Protein AF-A0A953ASX3-F1 (afdb_monomer_lite)

pLDDT: mean 86.93, std 13.77, range [36.28, 98.06]

Secondary structure (DSSP, 8-state):
---------TT-TTSPPHHHHHHHHHHHHHHHHHHHHHTTT-B----SGGG-HHHH--PPEE-HHHHHHHHHHTTT--PPPPTT---TTB-TTSSSBTTGGG--HHHHTT-STT-BS-SS--HHHHHHHHHHHHHHHHHH-GGG-S-EEHHHHHHTT--

Sequence (159 aa):
MRPDDDERDPKTSGLPPRHRVRAALAALRALYRKADAAYAPFSCPASGECCQLSVTRREPWLYLPEWLALMERTGGTVPPPRADGGCPFLDASGRRCSVYANRPFGCRTFFCARVRGPAREPIEQMAALSRQLRVLAESLAPDDAAPQPLSAWVARILI

Foldseek 3Di:
DDDDDDPDDPVPPPFFDPVLLVVLLVVVVVLLVLLCVQCVQKDDPLALPQQQCVVVVDFDWDFPSLLVLVCVVVVNDFAAQDPSNGHSQADPVSRHGVCVVSDGSSVSQPPDPPMDGDPDHPVVSSVVSVVVQLVSSCSRHVPRSGTGGSNVSNVVSVD

Radius of gyration: 16.86 Å; chains: 1; bounding box: 54×37×36 Å

Structure (mmCIF, N/CA/C/O backbone):
data_AF-A0A953ASX3-F1
#
_entry.id   AF-A0A953ASX3-F1
#
loop_
_atom_site.group_PDB
_atom_site.id
_atom_site.type_symbol
_atom_site.label_atom_id
_atom_site.label_alt_id
_atom_site.label_comp_id
_atom_site.label_asym_id
_atom_site.label_entity_id
_atom_site.label_seq_id
_atom_site.pdbx_PDB_ins_code
_atom_site.Cartn_x
_atom_site.Cartn_y
_atom_site.Cartn_z
_atom_site.occupancy
_atom_site.B_iso_or_equiv
_atom_site.auth_seq_id
_atom_site.auth_comp_id
_atom_site.auth_asym_id
_atom_site.auth_atom_id
_atom_site.pdbx_PDB_model_num
ATOM 1 N N . MET A 1 1 ? -36.763 14.503 -15.622 1.00 36.28 1 MET A N 1
ATOM 2 C CA . MET A 1 1 ? -36.212 13.727 -14.495 1.00 36.28 1 MET A CA 1
ATOM 3 C C . MET A 1 1 ? -34.689 13.780 -14.577 1.00 36.28 1 MET A C 1
ATOM 5 O O . MET A 1 1 ? -34.093 12.980 -15.286 1.00 36.28 1 MET A O 1
ATOM 9 N N . ARG A 1 2 ? -34.059 14.791 -13.974 1.00 42.16 2 ARG A N 1
ATOM 10 C CA . ARG A 1 2 ? -32.608 14.798 -13.733 1.00 42.16 2 ARG A CA 1
ATOM 11 C C . ARG A 1 2 ? -32.434 14.456 -12.252 1.00 42.16 2 ARG A C 1
ATOM 13 O O . ARG A 1 2 ? -33.162 15.062 -11.473 1.00 42.16 2 ARG A O 1
ATOM 20 N N . PRO A 1 3 ? -31.604 13.472 -11.874 1.00 48.12 3 PRO A N 1
ATOM 21 C CA . PRO A 1 3 ? -31.395 13.180 -10.468 1.00 48.12 3 PRO A CA 1
ATOM 22 C C . PRO A 1 3 ? -30.600 14.320 -9.834 1.00 48.12 3 PRO A C 1
ATOM 24 O O . PRO A 1 3 ? -29.652 14.823 -10.436 1.00 48.12 3 PRO A O 1
ATOM 27 N N . ASP A 1 4 ? -31.056 14.717 -8.653 1.00 46.53 4 ASP A N 1
ATOM 28 C CA . ASP A 1 4 ? -30.488 15.735 -7.781 1.00 46.53 4 ASP A CA 1
ATOM 29 C C . ASP A 1 4 ? -29.024 15.416 -7.447 1.00 46.53 4 ASP A C 1
ATOM 31 O O . ASP A 1 4 ? -28.719 14.550 -6.624 1.00 46.53 4 ASP A O 1
ATOM 35 N N . ASP A 1 5 ? -28.110 16.116 -8.113 1.00 55.91 5 ASP A N 1
ATOM 36 C CA . ASP A 1 5 ? -26.728 16.245 -7.682 1.00 55.91 5 ASP A CA 1
ATOM 37 C C . ASP A 1 5 ? -26.620 17.542 -6.870 1.00 55.91 5 ASP A C 1
ATOM 39 O O . ASP A 1 5 ? -27.045 18.599 -7.334 1.00 55.91 5 ASP A O 1
ATOM 43 N N . ASP A 1 6 ? -25.972 17.440 -5.707 1.00 54.69 6 ASP A N 1
ATOM 44 C CA . ASP A 1 6 ? -25.373 18.546 -4.938 1.00 54.69 6 ASP A CA 1
ATOM 45 C C . ASP A 1 6 ? -26.085 19.042 -3.666 1.00 54.69 6 ASP A C 1
ATOM 47 O O . ASP A 1 6 ? -25.965 20.206 -3.287 1.00 54.69 6 ASP A O 1
ATOM 51 N N . GLU A 1 7 ? -26.722 18.150 -2.900 1.00 44.25 7 GLU A N 1
ATOM 52 C CA . GLU A 1 7 ? -27.023 18.471 -1.498 1.00 44.25 7 GLU A CA 1
ATOM 53 C C . GLU A 1 7 ? -25.794 18.200 -0.616 1.00 44.25 7 GLU A C 1
ATOM 55 O O . GLU A 1 7 ? -25.548 17.102 -0.104 1.00 44.25 7 GLU A O 1
ATOM 60 N N . ARG A 1 8 ? -24.949 19.227 -0.506 1.00 50.59 8 ARG A N 1
ATOM 61 C CA . ARG A 1 8 ? -23.817 19.279 0.420 1.00 50.59 8 ARG A CA 1
ATOM 62 C C . ARG A 1 8 ? -24.348 19.299 1.854 1.00 50.59 8 ARG A C 1
ATOM 64 O O . ARG A 1 8 ? -24.826 20.330 2.311 1.00 50.59 8 ARG A O 1
ATOM 71 N N . ASP A 1 9 ? -24.213 18.185 2.573 1.00 46.31 9 ASP A N 1
ATOM 72 C CA . ASP A 1 9 ? -24.501 18.124 4.011 1.00 46.31 9 ASP A CA 1
ATOM 73 C C . ASP A 1 9 ? -23.566 19.098 4.766 1.00 46.31 9 ASP A C 1
ATOM 75 O O . ASP A 1 9 ? -22.342 18.878 4.796 1.00 46.31 9 ASP A O 1
ATOM 79 N N . PRO A 1 10 ? -24.099 20.177 5.375 1.00 42.16 10 PRO A N 1
ATOM 80 C CA . PRO A 1 10 ? -23.307 21.230 6.007 1.00 42.16 10 PRO A CA 1
ATOM 81 C C . PRO A 1 10 ? -22.507 20.757 7.233 1.00 42.16 10 PRO A C 1
ATOM 83 O O . PRO A 1 10 ? -21.721 21.533 7.774 1.00 42.16 10 PRO A O 1
ATOM 86 N N . LYS A 1 11 ? -22.640 19.491 7.661 1.00 40.69 11 LYS A N 1
ATOM 87 C CA . LYS A 1 11 ? -21.857 18.911 8.767 1.00 40.69 11 LYS A CA 1
ATOM 88 C C . LYS A 1 11 ? -20.539 18.240 8.355 1.00 40.69 11 LYS A C 1
ATOM 90 O O . LYS A 1 11 ? -19.797 17.801 9.227 1.00 40.69 11 LYS A O 1
ATOM 95 N N . THR A 1 12 ? -20.204 18.180 7.062 1.00 45.97 12 THR A N 1
ATOM 96 C CA . THR A 1 12 ? -18.953 17.564 6.559 1.00 45.97 12 THR A CA 1
ATOM 97 C C . THR A 1 12 ? -17.919 18.606 6.128 1.00 45.97 12 THR A C 1
ATOM 99 O O . THR A 1 12 ? -17.453 18.634 4.989 1.00 45.97 12 THR A O 1
ATOM 102 N N . SER A 1 13 ? -17.545 19.508 7.034 1.00 49.59 13 SER A N 1
ATOM 103 C CA . SER A 1 13 ? -16.477 20.472 6.751 1.00 49.59 13 SER A CA 1
ATOM 104 C C . SER A 1 13 ? -15.116 19.760 6.789 1.00 49.59 13 SER A C 1
ATOM 106 O O . SER A 1 13 ? -14.573 19.516 7.861 1.00 49.59 13 SER A O 1
ATOM 108 N N . GLY A 1 14 ? -14.603 19.352 5.622 1.00 62.53 14 GLY A N 1
ATOM 109 C CA . GLY A 1 14 ? -13.230 18.845 5.460 1.00 62.53 14 GLY A CA 1
ATOM 110 C C . GLY A 1 14 ? -13.043 17.682 4.477 1.00 62.53 14 GLY A C 1
ATOM 111 O O . GLY A 1 14 ? -11.932 17.480 3.997 1.00 62.53 14 GLY A O 1
ATOM 112 N N . LEU A 1 15 ? -14.100 16.934 4.127 1.00 68.06 15 LEU A N 1
ATOM 113 C CA . LEU A 1 15 ? -13.980 15.772 3.233 1.00 68.06 15 LEU A CA 1
ATOM 114 C C . LEU A 1 15 ? -14.411 16.113 1.788 1.00 68.06 15 LEU A C 1
ATOM 116 O O . LEU A 1 15 ? -15.423 16.795 1.602 1.00 68.06 15 LEU A O 1
ATOM 120 N N . PRO A 1 16 ? -13.696 15.639 0.747 1.00 83.75 16 PRO A N 1
ATOM 121 C CA . PRO A 1 16 ? -14.082 15.882 -0.642 1.00 83.75 16 PRO A CA 1
ATOM 122 C C . PRO A 1 16 ? -15.474 15.314 -0.981 1.00 83.75 16 PRO A C 1
ATOM 124 O O . PRO A 1 16 ? -15.863 14.277 -0.434 1.00 83.75 16 PRO A O 1
ATOM 127 N N . PRO A 1 17 ? -16.211 15.919 -1.935 1.00 90.25 17 PRO A N 1
ATOM 128 C CA . PRO A 1 17 ? -17.486 15.391 -2.417 1.00 90.25 17 PRO A CA 1
ATOM 129 C C . PRO A 1 17 ? -17.420 13.909 -2.812 1.00 90.25 17 PRO A C 1
ATOM 131 O O . PRO A 1 17 ? -16.457 13.457 -3.440 1.00 90.25 17 PRO A O 1
ATOM 134 N N . ARG A 1 18 ? -18.491 13.155 -2.524 1.00 90.19 18 ARG A N 1
ATOM 135 C CA . ARG A 1 18 ? -18.560 11.695 -2.747 1.00 90.19 18 ARG A CA 1
ATOM 136 C C . ARG A 1 18 ? -18.223 11.277 -4.182 1.00 90.19 18 ARG A C 1
ATOM 138 O O . ARG A 1 18 ? -17.552 10.265 -4.380 1.00 90.19 18 ARG A O 1
ATOM 145 N N . HIS A 1 19 ? -18.656 12.043 -5.186 1.00 92.94 19 HIS A N 1
ATOM 146 C CA . HIS A 1 19 ? -18.357 11.743 -6.589 1.00 92.94 19 HIS A CA 1
ATOM 147 C C . HIS A 1 19 ? -16.854 11.876 -6.902 1.00 92.94 19 HIS A C 1
ATOM 149 O O . HIS A 1 19 ? -16.310 11.031 -7.615 1.00 92.94 19 HIS A O 1
ATOM 155 N N . ARG A 1 20 ? -16.157 12.864 -6.312 1.00 95.12 20 ARG A N 1
ATOM 156 C CA . ARG A 1 20 ? -14.697 13.026 -6.445 1.00 95.12 20 ARG A CA 1
ATOM 157 C C . ARG A 1 20 ? -13.958 11.882 -5.770 1.00 95.12 20 ARG A C 1
ATOM 159 O O . ARG A 1 20 ? -13.042 11.330 -6.369 1.00 95.12 20 ARG A O 1
ATOM 166 N N . VAL A 1 21 ? -14.399 11.473 -4.578 1.00 94.94 21 VAL A N 1
ATOM 167 C CA . VAL A 1 21 ? -13.849 10.294 -3.889 1.00 94.94 21 VAL A CA 1
ATOM 168 C C . VAL A 1 21 ? -14.007 9.043 -4.754 1.00 94.94 21 VAL A C 1
ATOM 170 O O . VAL A 1 21 ? -13.033 8.334 -4.993 1.00 94.94 21 VAL A O 1
ATOM 173 N N . ARG A 1 22 ? -15.204 8.791 -5.299 1.00 95.75 22 ARG A N 1
ATOM 174 C CA . ARG A 1 22 ? -15.460 7.634 -6.172 1.00 95.75 22 ARG A CA 1
ATOM 175 C C . ARG A 1 22 ? -14.567 7.644 -7.417 1.00 95.75 22 ARG A C 1
ATOM 177 O O . ARG A 1 22 ? -13.994 6.607 -7.756 1.00 95.75 22 ARG A O 1
ATOM 184 N N . ALA A 1 23 ? -14.430 8.795 -8.075 1.00 96.56 23 ALA A N 1
ATOM 185 C CA . ALA A 1 23 ? -13.549 8.956 -9.230 1.00 96.56 23 ALA A CA 1
ATOM 186 C C . ALA A 1 23 ? -12.078 8.705 -8.857 1.00 96.56 23 ALA A C 1
ATOM 188 O O . ALA A 1 23 ? -11.382 7.963 -9.553 1.00 96.56 23 ALA A O 1
ATOM 189 N N . ALA A 1 24 ? -11.626 9.239 -7.720 1.00 96.44 24 ALA A N 1
ATOM 190 C CA . ALA A 1 24 ? -10.264 9.045 -7.245 1.00 96.44 24 ALA A CA 1
ATOM 191 C C . ALA A 1 24 ? -9.965 7.578 -6.906 1.00 96.44 24 ALA A C 1
ATOM 193 O O . ALA A 1 24 ? -8.922 7.059 -7.296 1.00 96.44 24 ALA A O 1
ATOM 194 N N . LEU A 1 25 ? -10.897 6.866 -6.265 1.00 97.12 25 LEU A N 1
ATOM 195 C CA . LEU A 1 25 ? -10.760 5.432 -5.989 1.00 97.12 25 LEU A CA 1
ATOM 196 C C . LEU A 1 25 ? -10.723 4.598 -7.277 1.00 97.12 25 LEU A C 1
ATOM 198 O O . LEU A 1 25 ? -9.967 3.630 -7.370 1.00 97.12 25 LEU A O 1
ATOM 202 N N . ALA A 1 26 ? -11.497 4.965 -8.302 1.00 97.75 26 ALA A N 1
ATOM 203 C CA . ALA A 1 26 ? -11.426 4.308 -9.607 1.00 97.75 26 ALA A CA 1
ATOM 204 C C . ALA A 1 26 ? -10.055 4.514 -10.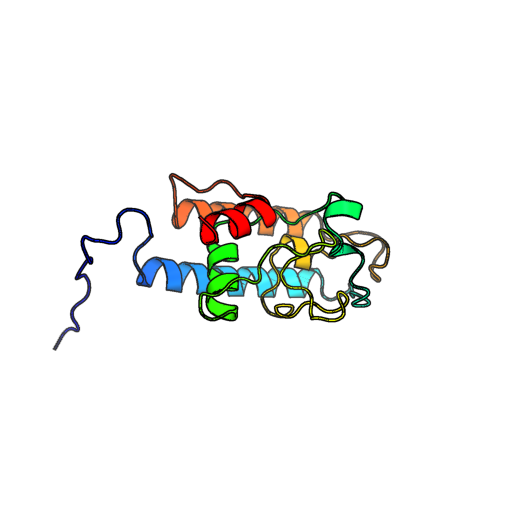280 1.00 97.75 26 ALA A C 1
ATOM 206 O O . ALA A 1 26 ? -9.455 3.544 -10.757 1.00 97.75 26 ALA A O 1
ATOM 207 N N . ALA A 1 27 ? -9.530 5.744 -10.258 1.00 98.06 27 ALA A N 1
ATOM 208 C CA . ALA A 1 27 ? -8.194 6.064 -10.759 1.00 98.06 27 ALA A CA 1
ATOM 209 C C . ALA A 1 27 ? -7.097 5.324 -9.976 1.00 98.06 27 ALA A C 1
ATOM 211 O O . ALA A 1 27 ? -6.210 4.717 -10.578 1.00 98.06 27 ALA A O 1
ATOM 212 N N . LEU A 1 28 ? -7.200 5.277 -8.645 1.00 98.06 28 LEU A N 1
ATOM 213 C CA . LEU A 1 28 ? -6.271 4.548 -7.786 1.00 98.06 28 LEU A CA 1
ATOM 214 C C . LEU A 1 28 ? -6.237 3.055 -8.123 1.00 98.06 28 LEU A C 1
ATOM 216 O O . LEU A 1 28 ? -5.161 2.487 -8.298 1.00 98.06 28 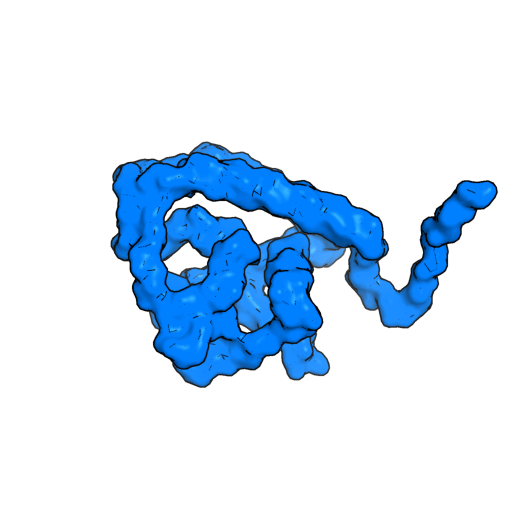LEU A O 1
ATOM 220 N N . ARG A 1 29 ? -7.401 2.411 -8.286 1.00 97.62 29 ARG A N 1
ATOM 221 C CA . ARG A 1 29 ? -7.471 0.997 -8.694 1.00 97.62 29 ARG A CA 1
ATOM 222 C C . ARG A 1 29 ? -6.780 0.767 -10.042 1.00 97.62 29 ARG A C 1
ATOM 224 O O . ARG A 1 29 ? -6.169 -0.281 -10.237 1.00 97.62 29 ARG A O 1
ATOM 231 N N . ALA A 1 30 ? -6.848 1.724 -10.970 1.00 97.88 30 ALA A N 1
ATOM 232 C CA . ALA A 1 30 ? -6.117 1.644 -12.234 1.00 97.88 30 ALA A CA 1
ATOM 233 C C . ALA A 1 30 ? -4.595 1.763 -12.043 1.00 97.88 30 ALA A C 1
ATOM 235 O O . ALA A 1 30 ? -3.854 0.999 -12.662 1.00 97.88 30 ALA A O 1
ATOM 236 N N . LEU A 1 31 ? -4.127 2.656 -11.164 1.00 97.81 31 LEU A N 1
ATOM 237 C CA . LEU A 1 31 ? -2.709 2.745 -10.790 1.00 97.81 31 LEU A CA 1
ATOM 238 C C . LEU A 1 31 ? -2.218 1.454 -10.127 1.00 97.81 31 LEU A C 1
ATOM 240 O O . LEU A 1 31 ? -1.153 0.953 -10.477 1.00 97.81 31 LEU A O 1
ATOM 244 N N . TYR A 1 32 ? -3.016 0.863 -9.240 1.00 97.38 32 TYR A N 1
ATOM 245 C CA . TYR A 1 32 ? -2.689 -0.410 -8.600 1.00 97.38 32 TYR A CA 1
ATOM 246 C C . TYR A 1 32 ? -2.580 -1.564 -9.589 1.00 97.38 32 TYR A C 1
ATOM 248 O O . TYR A 1 32 ? -1.639 -2.338 -9.477 1.00 97.38 32 TYR A O 1
ATOM 256 N N . ARG A 1 33 ? -3.449 -1.643 -10.606 1.00 97.12 33 ARG A N 1
ATOM 257 C CA . ARG A 1 33 ? -3.291 -2.644 -11.676 1.00 97.12 33 ARG A CA 1
ATOM 258 C C . ARG A 1 33 ? -1.982 -2.470 -12.447 1.00 97.12 33 ARG A C 1
ATOM 260 O O . ARG A 1 33 ? -1.340 -3.460 -12.775 1.00 97.12 33 ARG A O 1
ATOM 267 N N . LYS A 1 34 ? -1.564 -1.228 -12.715 1.00 97.31 34 LYS A N 1
ATOM 268 C CA . LYS A 1 34 ? -0.265 -0.952 -13.354 1.00 97.31 34 LYS A CA 1
ATOM 269 C C . LYS A 1 34 ? 0.905 -1.352 -12.453 1.00 97.31 34 LYS A C 1
ATOM 271 O O . LYS A 1 34 ? 1.865 -1.936 -12.943 1.00 97.31 34 LYS A O 1
ATOM 276 N N . ALA A 1 35 ? 0.812 -1.071 -11.152 1.00 96.25 35 ALA A N 1
ATOM 277 C CA . ALA A 1 35 ? 1.810 -1.493 -10.172 1.00 96.25 35 ALA A CA 1
ATOM 278 C C . ALA A 1 35 ? 1.903 -3.024 -10.094 1.00 96.25 35 ALA A C 1
ATOM 280 O O . ALA A 1 35 ? 2.995 -3.572 -10.191 1.00 96.25 35 ALA A O 1
ATOM 281 N N . ASP A 1 36 ? 0.762 -3.711 -9.998 1.00 95.06 36 ASP A N 1
ATOM 282 C CA . ASP A 1 36 ? 0.701 -5.174 -9.974 1.00 95.06 36 ASP A CA 1
ATOM 283 C C . ASP A 1 36 ? 1.302 -5.778 -11.253 1.00 95.06 36 ASP A C 1
ATOM 285 O O . ASP A 1 36 ? 2.030 -6.759 -11.169 1.00 95.06 36 ASP A O 1
ATOM 289 N N . ALA A 1 37 ? 1.066 -5.174 -12.423 1.00 96.06 37 ALA A N 1
ATOM 290 C CA . ALA A 1 37 ? 1.674 -5.616 -13.678 1.00 96.06 37 ALA A CA 1
ATOM 291 C C . ALA A 1 37 ? 3.200 -5.409 -13.701 1.00 96.06 37 ALA A C 1
ATOM 293 O O . ALA A 1 37 ? 3.933 -6.314 -14.091 1.00 96.06 37 ALA A O 1
ATOM 294 N N . ALA A 1 38 ? 3.689 -4.247 -13.253 1.00 95.31 38 ALA A N 1
ATOM 295 C CA . ALA A 1 38 ? 5.125 -3.957 -13.191 1.00 95.31 38 ALA A CA 1
ATOM 296 C C . ALA A 1 38 ? 5.869 -4.898 -12.228 1.00 95.31 38 ALA A C 1
ATOM 298 O O . ALA A 1 38 ? 7.005 -5.288 -12.491 1.00 95.31 38 ALA A O 1
ATOM 299 N N . TYR A 1 39 ? 5.211 -5.286 -11.135 1.00 94.00 39 TYR A N 1
ATOM 300 C CA . TYR A 1 39 ? 5.762 -6.170 -10.113 1.00 94.00 39 TYR A CA 1
ATOM 301 C C . TYR A 1 39 ? 5.309 -7.634 -10.247 1.00 94.00 39 TYR A C 1
ATOM 303 O O . TYR A 1 39 ? 5.621 -8.439 -9.376 1.00 94.00 39 TYR A O 1
ATOM 311 N N . ALA A 1 40 ? 4.640 -8.019 -11.339 1.00 94.25 40 ALA A N 1
ATOM 312 C CA . ALA A 1 40 ? 4.204 -9.398 -11.579 1.00 94.25 40 ALA A CA 1
ATOM 313 C C . ALA A 1 40 ? 5.344 -10.444 -11.553 1.00 94.25 40 ALA A C 1
ATOM 315 O O . ALA A 1 40 ? 5.097 -11.561 -11.097 1.00 94.25 40 ALA A O 1
ATOM 316 N N . PRO A 1 41 ? 6.591 -10.129 -11.974 1.00 94.31 41 PRO A N 1
ATOM 317 C CA . PRO A 1 41 ? 7.727 -11.047 -11.826 1.00 94.31 41 PRO A CA 1
ATOM 318 C C . PRO A 1 41 ? 8.205 -11.246 -10.379 1.00 94.31 41 PRO A C 1
ATOM 320 O O . PRO A 1 41 ? 9.050 -12.106 -10.128 1.00 94.31 41 PRO A O 1
ATOM 323 N N . PHE A 1 42 ? 7.718 -10.437 -9.436 1.00 92.62 42 PHE A N 1
ATOM 324 C CA . PHE A 1 42 ? 8.064 -10.515 -8.023 1.00 92.62 42 PHE A CA 1
ATOM 325 C C . PHE A 1 42 ? 6.970 -11.248 -7.244 1.00 92.62 42 PHE A C 1
ATOM 327 O O . PHE A 1 42 ? 5.791 -11.222 -7.591 1.00 92.62 42 PHE A O 1
ATOM 334 N N . SER A 1 43 ? 7.351 -11.896 -6.148 1.00 89.25 43 SER A N 1
ATOM 335 C CA . SER A 1 43 ? 6.414 -12.586 -5.265 1.00 89.25 43 SER A CA 1
ATOM 336 C C . SER A 1 43 ? 6.734 -12.349 -3.794 1.00 89.25 43 SER A C 1
ATOM 338 O O . SER A 1 43 ? 7.891 -12.285 -3.367 1.00 89.25 43 SER A O 1
ATOM 340 N N . CYS A 1 44 ? 5.664 -12.230 -3.007 1.00 85.94 44 CYS A N 1
ATOM 341 C CA . CYS A 1 44 ? 5.725 -12.158 -1.555 1.00 85.94 44 CYS A CA 1
ATOM 342 C C . CYS A 1 44 ? 5.498 -13.557 -0.973 1.00 85.94 44 CYS A C 1
ATOM 344 O O . CYS A 1 44 ? 4.454 -14.148 -1.250 1.00 85.94 44 CYS A O 1
ATOM 346 N N . PRO A 1 45 ? 6.388 -14.067 -0.10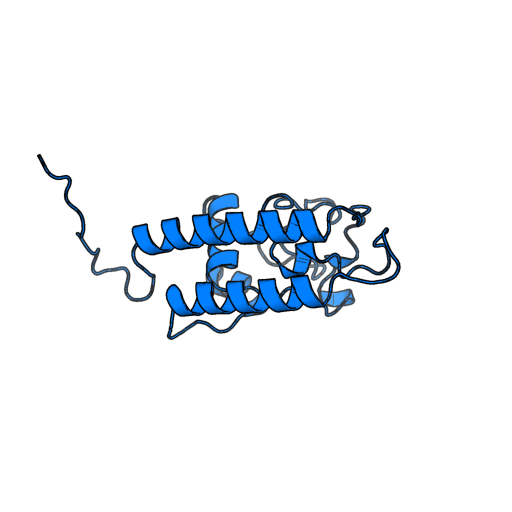3 1.00 84.69 45 PRO A N 1
ATOM 347 C CA . PRO A 1 45 ? 6.163 -15.336 0.590 1.00 84.69 45 PRO A CA 1
ATOM 348 C C . PRO A 1 45 ? 5.081 -15.248 1.683 1.00 84.69 45 PRO A C 1
ATOM 350 O O . PRO A 1 45 ? 4.860 -16.223 2.392 1.00 84.69 45 PRO A O 1
ATOM 353 N N . ALA A 1 46 ? 4.442 -14.083 1.858 1.00 83.19 46 ALA A N 1
ATOM 354 C CA . ALA A 1 46 ? 3.449 -13.804 2.895 1.00 83.19 46 ALA A CA 1
ATOM 355 C C . ALA A 1 46 ? 3.935 -14.156 4.317 1.00 83.19 46 ALA A C 1
ATOM 357 O O . ALA A 1 46 ? 3.169 -14.653 5.137 1.00 83.19 46 ALA A O 1
ATOM 358 N N . SER A 1 47 ? 5.215 -13.887 4.612 1.00 83.19 47 SER A N 1
ATOM 359 C CA . SER A 1 47 ? 5.818 -14.177 5.922 1.00 83.19 47 SER A CA 1
ATOM 360 C C . SER A 1 47 ? 5.318 -13.261 7.046 1.00 83.19 47 SER A C 1
ATOM 362 O O . SER A 1 47 ? 5.451 -13.605 8.215 1.00 83.19 47 SER A O 1
ATOM 364 N N . GLY A 1 48 ? 4.781 -12.084 6.707 1.00 84.88 48 GLY A N 1
ATOM 365 C CA . GLY A 1 48 ? 4.368 -11.060 7.672 1.00 84.88 48 GLY A CA 1
ATOM 366 C C . GLY A 1 48 ? 5.522 -10.243 8.266 1.00 84.88 48 GLY A C 1
ATOM 367 O O . GLY A 1 48 ? 5.266 -9.265 8.959 1.00 84.88 48 GLY A O 1
ATOM 368 N N . GLU A 1 49 ? 6.782 -10.573 7.963 1.00 84.88 49 GLU A N 1
ATOM 369 C CA . GLU A 1 49 ? 7.966 -9.894 8.519 1.00 84.88 49 GLU A CA 1
ATOM 370 C C . GLU A 1 49 ? 8.031 -8.411 8.133 1.00 84.88 49 GLU A C 1
ATOM 372 O O . GLU A 1 49 ? 8.278 -7.557 8.978 1.00 84.88 49 GLU A O 1
ATOM 377 N N . CYS A 1 50 ? 7.734 -8.077 6.872 1.00 84.94 50 CYS A N 1
ATOM 378 C CA . CYS A 1 50 ? 7.689 -6.684 6.415 1.00 84.94 50 CYS A CA 1
ATOM 379 C C . CYS A 1 50 ? 6.563 -5.871 7.066 1.00 84.94 50 CYS A C 1
ATOM 381 O O . CYS A 1 50 ? 6.586 -4.647 7.043 1.00 84.94 50 CYS A O 1
ATOM 383 N N . CYS A 1 51 ? 5.568 -6.539 7.647 1.00 89.12 51 CYS A N 1
ATOM 384 C CA . CYS A 1 51 ? 4.465 -5.897 8.344 1.00 89.12 51 CYS A CA 1
ATOM 385 C C . CYS A 1 51 ? 4.753 -5.691 9.839 1.00 89.12 51 CYS A C 1
ATOM 387 O O . CYS A 1 51 ? 3.912 -5.112 10.519 1.00 89.12 51 CYS A O 1
ATOM 389 N N . GLN A 1 52 ? 5.909 -6.121 10.356 1.00 90.25 52 GLN A N 1
ATOM 390 C CA . GLN A 1 52 ? 6.337 -5.851 11.733 1.00 90.25 52 GLN A CA 1
ATOM 391 C C . GLN A 1 52 ? 6.942 -4.441 11.803 1.00 90.25 52 GLN A C 1
ATOM 393 O O . GLN A 1 52 ? 8.154 -4.256 11.700 1.00 90.25 52 GLN A O 1
ATOM 398 N N . LEU A 1 53 ? 6.088 -3.417 11.861 1.00 90.94 53 LEU A N 1
ATOM 399 C CA . LEU A 1 53 ? 6.472 -2.021 11.608 1.00 90.94 53 LEU A CA 1
ATOM 400 C C . LEU A 1 53 ? 7.422 -1.459 12.674 1.00 90.94 53 LEU A C 1
ATOM 402 O O . LEU A 1 53 ? 8.397 -0.791 12.331 1.00 90.94 53 LEU A O 1
ATOM 406 N N . SER A 1 54 ? 7.185 -1.788 13.945 1.00 89.50 54 SER A N 1
ATOM 407 C CA . SER A 1 54 ? 8.065 -1.435 15.068 1.00 89.50 54 SER A CA 1
ATOM 408 C C . SER A 1 54 ? 9.492 -1.969 14.888 1.00 89.50 54 SER A C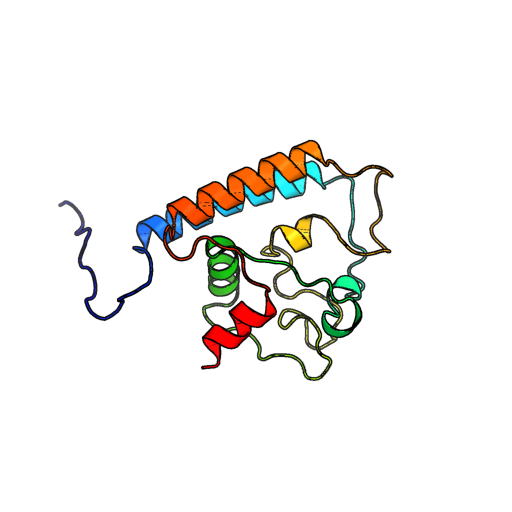 1
ATOM 410 O O . SER A 1 54 ? 10.454 -1.256 15.174 1.00 89.50 54 SER A O 1
ATOM 412 N N . VAL A 1 55 ? 9.625 -3.187 14.353 1.00 89.81 55 VAL A N 1
ATOM 413 C CA . VAL A 1 55 ? 10.905 -3.874 14.117 1.00 89.81 55 VAL A CA 1
ATOM 414 C C . VAL A 1 55 ? 11.585 -3.371 12.847 1.00 89.81 55 VAL A C 1
ATOM 416 O O . VAL A 1 55 ? 12.760 -3.020 12.854 1.00 89.81 55 VAL A O 1
ATOM 419 N N . THR A 1 56 ? 10.850 -3.335 11.736 1.00 87.88 56 THR A N 1
ATOM 420 C CA . THR A 1 56 ? 11.409 -3.002 10.417 1.00 87.88 56 THR A CA 1
ATOM 421 C C . THR A 1 56 ? 11.673 -1.515 10.242 1.00 87.88 56 THR A C 1
ATOM 423 O O . THR A 1 56 ? 12.504 -1.155 9.410 1.00 87.88 56 THR A O 1
ATOM 426 N N . ARG A 1 57 ? 10.957 -0.656 10.985 1.00 89.12 57 ARG A N 1
ATOM 427 C CA . ARG A 1 57 ? 10.981 0.810 10.848 1.00 89.12 57 ARG A CA 1
ATOM 428 C C . ARG A 1 57 ? 10.675 1.271 9.412 1.00 89.12 57 ARG A C 1
ATOM 430 O O . ARG A 1 57 ? 11.134 2.323 8.979 1.00 89.12 57 ARG A O 1
ATOM 437 N N . ARG A 1 58 ? 9.919 0.458 8.662 1.00 86.69 58 ARG A N 1
ATOM 438 C CA . ARG A 1 58 ? 9.601 0.630 7.233 1.00 86.69 58 ARG A CA 1
ATOM 439 C C . ARG A 1 58 ? 8.097 0.543 7.009 1.00 86.69 58 ARG A C 1
ATOM 441 O O . ARG A 1 58 ? 7.601 -0.370 6.355 1.00 86.69 58 ARG A O 1
ATOM 448 N N . GLU A 1 59 ? 7.353 1.472 7.592 1.00 90.44 59 GLU A N 1
ATOM 449 C CA . GLU A 1 59 ? 5.923 1.559 7.313 1.00 90.44 59 GLU A CA 1
ATOM 450 C C . GLU A 1 59 ? 5.644 2.225 5.960 1.00 90.44 59 GLU A C 1
ATOM 452 O O . GLU A 1 59 ? 6.405 3.098 5.528 1.00 90.44 59 GLU A O 1
ATOM 457 N N . PRO A 1 60 ? 4.568 1.820 5.263 1.00 92.31 60 PRO A N 1
ATOM 458 C CA . PRO A 1 60 ? 4.168 2.486 4.038 1.00 92.31 60 PRO A CA 1
ATOM 459 C C . PRO A 1 60 ? 3.625 3.882 4.355 1.00 92.31 60 PRO A C 1
ATOM 461 O O . PRO A 1 60 ? 2.894 4.085 5.327 1.00 92.31 60 PRO A O 1
ATOM 464 N N . TRP A 1 61 ? 3.957 4.828 3.485 1.00 94.25 61 TRP A N 1
ATOM 465 C CA . TRP A 1 61 ? 3.411 6.177 3.498 1.00 94.25 61 TRP A CA 1
ATOM 466 C C . TRP A 1 61 ? 2.255 6.238 2.511 1.00 94.25 61 TRP A C 1
ATOM 468 O O . TRP A 1 61 ? 2.427 5.904 1.339 1.00 94.25 61 TRP A O 1
ATOM 478 N N . LEU A 1 62 ? 1.078 6.603 3.006 1.00 95.75 62 LEU A N 1
ATOM 479 C CA . LEU A 1 62 ? -0.173 6.559 2.264 1.00 95.75 62 LEU A CA 1
ATOM 480 C C . LEU A 1 62 ? -0.638 7.968 1.947 1.00 95.75 62 LEU A C 1
ATOM 482 O O . LEU A 1 62 ? -0.717 8.822 2.835 1.00 95.75 62 LEU A O 1
ATOM 486 N N . TYR A 1 63 ? -1.037 8.168 0.699 1.00 96.56 63 TYR A N 1
ATOM 487 C CA . TYR A 1 63 ? -1.844 9.319 0.316 1.00 96.56 63 TYR A CA 1
ATOM 488 C C . TYR A 1 63 ? -3.320 9.113 0.702 1.00 96.56 63 TYR A C 1
ATOM 490 O O . TYR A 1 63 ? -3.790 7.977 0.803 1.00 96.56 63 TYR A O 1
ATOM 498 N N . LEU A 1 64 ? -4.084 10.205 0.842 1.00 95.00 64 LEU A N 1
ATOM 499 C CA . LEU A 1 64 ? -5.511 10.157 1.195 1.00 95.00 64 LEU A CA 1
ATOM 500 C C . LEU A 1 64 ? -6.343 9.171 0.340 1.00 95.00 64 LEU A C 1
ATOM 502 O O . LEU A 1 64 ? -7.103 8.401 0.928 1.00 95.00 64 LEU A O 1
ATOM 506 N N . PRO A 1 65 ? -6.214 9.101 -1.005 1.00 96.12 65 PRO A N 1
ATOM 507 C CA . PRO A 1 65 ? -6.963 8.121 -1.795 1.00 96.12 65 PRO A CA 1
ATOM 508 C C . PRO A 1 65 ? -6.700 6.667 -1.372 1.00 96.12 65 PRO A C 1
ATOM 510 O O . PRO A 1 65 ? -7.607 5.838 -1.421 1.00 96.12 65 PRO A O 1
ATOM 513 N N . GLU A 1 66 ? -5.474 6.349 -0.948 1.00 97.06 66 GLU A N 1
ATOM 514 C CA . GLU A 1 66 ? -5.102 5.005 -0.493 1.00 97.06 66 GLU A CA 1
ATOM 515 C C . GLU A 1 66 ? -5.714 4.688 0.863 1.00 97.06 66 GLU A C 1
ATOM 517 O O . GLU A 1 66 ? -6.224 3.587 1.071 1.00 97.06 66 GLU A O 1
ATOM 522 N N . TRP A 1 67 ? -5.716 5.672 1.764 1.00 95.50 67 TRP A N 1
ATOM 523 C CA . TRP A 1 67 ? -6.402 5.552 3.040 1.00 95.50 67 TRP A CA 1
ATOM 524 C C . TRP A 1 67 ? -7.900 5.305 2.848 1.00 95.50 67 TRP A C 1
ATOM 526 O O . TRP A 1 67 ? -8.448 4.353 3.397 1.00 95.50 67 TRP A O 1
ATOM 536 N N . LEU A 1 68 ? -8.554 6.086 1.984 1.00 94.44 68 LEU A N 1
ATOM 537 C CA . LEU A 1 68 ? -9.972 5.907 1.663 1.00 94.44 68 LEU A CA 1
ATOM 538 C C . LEU A 1 68 ? -10.265 4.525 1.059 1.00 94.44 68 LEU A C 1
ATOM 540 O O . LEU A 1 68 ? -11.304 3.939 1.354 1.00 94.44 68 LEU A O 1
ATOM 544 N N . ALA A 1 69 ? -9.348 3.967 0.262 1.00 95.44 69 ALA A N 1
ATOM 545 C CA . ALA A 1 69 ? -9.490 2.616 -0.279 1.00 95.44 69 ALA A CA 1
ATOM 546 C C . ALA A 1 69 ? -9.397 1.526 0.803 1.00 95.44 69 ALA A C 1
ATOM 548 O O . ALA A 1 69 ? -10.084 0.505 0.704 1.00 95.44 69 ALA A O 1
ATOM 549 N N . LEU A 1 70 ? -8.564 1.727 1.830 1.00 94.62 70 LEU A N 1
ATOM 550 C CA . LEU A 1 70 ? -8.521 0.845 2.997 1.00 94.62 70 LEU A CA 1
ATOM 551 C C . LEU A 1 70 ? -9.807 0.952 3.815 1.00 94.62 70 LEU A C 1
ATOM 553 O O . LEU A 1 70 ? -10.396 -0.078 4.133 1.00 94.62 70 LEU A O 1
ATOM 557 N N . MET A 1 71 ? -10.277 2.174 4.074 1.00 93.00 71 MET A N 1
ATOM 558 C CA . MET A 1 71 ? -11.532 2.414 4.789 1.00 93.00 71 MET A CA 1
ATOM 559 C C . MET A 1 71 ? -12.731 1.776 4.079 1.00 93.00 71 MET A C 1
ATOM 561 O O . MET A 1 71 ? -13.564 1.146 4.724 1.00 93.00 71 MET A O 1
ATOM 565 N N . GLU A 1 72 ? -12.814 1.892 2.750 1.00 92.12 72 GLU A N 1
ATOM 566 C CA . GLU A 1 72 ? -13.860 1.236 1.956 1.00 92.12 72 GLU A CA 1
ATOM 567 C C . GLU A 1 72 ? -13.786 -0.291 2.114 1.00 92.12 72 GLU A C 1
ATOM 569 O O . GLU A 1 72 ? -14.803 -0.951 2.328 1.00 92.12 72 GLU A O 1
ATOM 574 N N . ARG A 1 73 ? -12.574 -0.863 2.076 1.00 93.06 73 ARG A N 1
ATOM 575 C CA . ARG A 1 73 ? -12.360 -2.310 2.214 1.00 93.06 73 ARG A CA 1
ATOM 576 C C . ARG A 1 73 ? -12.776 -2.846 3.583 1.00 93.06 73 ARG A C 1
ATOM 578 O O . ARG A 1 73 ? -13.233 -3.988 3.658 1.00 93.06 73 ARG A O 1
ATOM 585 N N . THR A 1 74 ? -12.599 -2.064 4.640 1.00 90.56 74 THR A N 1
ATOM 586 C CA . THR A 1 74 ? -12.932 -2.460 6.013 1.00 90.56 74 THR A CA 1
ATOM 587 C C . THR A 1 74 ? -14.299 -1.969 6.486 1.00 90.56 74 THR A C 1
ATOM 589 O O . THR A 1 74 ? -14.621 -2.082 7.669 1.00 90.56 74 THR A O 1
ATOM 592 N N . GLY A 1 75 ? -15.114 -1.417 5.583 1.00 90.12 75 GLY A N 1
ATOM 593 C CA . GLY A 1 75 ? -16.448 -0.921 5.918 1.00 90.12 75 GLY A CA 1
ATOM 594 C C . GLY A 1 75 ? -16.434 0.243 6.911 1.00 90.12 75 GLY A C 1
ATOM 595 O O . GLY A 1 75 ? -17.349 0.366 7.715 1.00 90.12 75 GLY A O 1
ATOM 596 N N . GLY A 1 76 ? -15.393 1.079 6.890 1.00 87.44 76 GLY A N 1
ATOM 597 C CA . GLY A 1 76 ? -15.299 2.256 7.756 1.00 87.44 76 GLY A CA 1
ATOM 598 C C . GLY A 1 76 ? -14.662 1.997 9.124 1.00 87.44 76 GLY A C 1
ATOM 599 O O . GLY A 1 76 ? -14.537 2.930 9.908 1.00 87.44 76 GLY A O 1
ATOM 600 N N . THR A 1 77 ? -14.219 0.771 9.409 1.00 85.88 77 THR A N 1
ATOM 601 C CA . THR A 1 77 ? -13.592 0.421 10.695 1.00 85.88 77 THR A CA 1
ATOM 602 C C . THR A 1 77 ? -12.122 0.078 10.518 1.00 85.88 77 THR A C 1
ATOM 604 O O . THR A 1 77 ? -11.753 -0.627 9.585 1.00 85.88 77 THR A O 1
ATOM 607 N N . VAL A 1 78 ? -11.251 0.571 11.391 1.00 84.69 78 VAL A N 1
ATOM 608 C CA . VAL A 1 78 ? -9.823 0.227 11.360 1.00 84.69 78 VAL A CA 1
ATOM 609 C C . VAL A 1 78 ? -9.493 -0.535 12.635 1.00 84.69 78 VAL A C 1
ATOM 611 O O . VAL A 1 78 ? -9.914 -0.100 13.708 1.00 84.69 78 VAL A O 1
ATOM 614 N N . PRO A 1 79 ? -8.765 -1.663 12.555 1.00 84.56 79 PRO A N 1
ATOM 615 C CA . PRO A 1 79 ? -8.288 -2.333 13.754 1.00 84.56 79 PRO A CA 1
ATOM 616 C C . PRO A 1 79 ? -7.422 -1.386 14.600 1.00 84.56 79 PRO A C 1
ATOM 618 O O . PRO A 1 79 ? -6.659 -0.597 14.032 1.00 84.56 79 PRO A O 1
ATOM 621 N N . PRO A 1 80 ? -7.488 -1.463 15.939 1.00 85.12 80 PRO A N 1
ATOM 622 C CA . PRO A 1 80 ? -6.604 -0.675 16.785 1.00 85.12 80 PRO A CA 1
ATOM 623 C C . PRO A 1 80 ? -5.128 -1.043 16.533 1.00 85.12 80 PRO A C 1
ATOM 625 O O . PRO A 1 80 ? -4.835 -2.142 16.041 1.00 85.12 80 PRO A O 1
ATOM 628 N N . PRO A 1 81 ? -4.178 -0.157 16.890 1.00 88.56 81 PRO A N 1
ATOM 629 C CA . PRO A 1 81 ? -2.762 -0.482 16.910 1.00 88.56 81 PRO A CA 1
ATOM 630 C C . PRO A 1 81 ? -2.512 -1.783 17.668 1.00 88.56 81 PRO A C 1
ATOM 632 O O . PRO A 1 81 ? -3.061 -2.013 18.748 1.00 88.56 81 PRO A O 1
ATOM 635 N N . ARG A 1 82 ? -1.676 -2.649 17.099 1.00 89.75 82 ARG A N 1
ATOM 636 C CA . ARG A 1 82 ? -1.328 -3.915 17.740 1.00 89.75 82 ARG A CA 1
ATOM 637 C C . ARG A 1 82 ? -0.328 -3.675 18.868 1.00 89.75 82 ARG A C 1
ATOM 639 O O . ARG A 1 82 ? 0.598 -2.883 18.713 1.00 89.75 82 ARG A O 1
ATOM 646 N N . ALA A 1 83 ? -0.464 -4.423 19.963 1.00 88.62 83 ALA A N 1
ATOM 647 C CA . ALA A 1 83 ? 0.469 -4.361 21.092 1.00 88.62 83 ALA A CA 1
ATOM 648 C C . ALA A 1 83 ? 1.910 -4.758 20.708 1.00 88.62 83 ALA A C 1
ATOM 650 O O . ALA A 1 83 ? 2.862 -4.266 21.301 1.00 88.62 83 ALA A O 1
ATOM 651 N N . ASP A 1 84 ? 2.071 -5.611 19.689 1.00 88.75 84 ASP A N 1
ATOM 652 C CA . ASP A 1 84 ? 3.372 -6.008 19.128 1.00 88.75 84 ASP A CA 1
ATOM 653 C C . ASP A 1 84 ? 3.999 -4.935 18.205 1.00 88.75 84 ASP A C 1
ATOM 655 O O . ASP A 1 84 ? 5.142 -5.067 17.762 1.00 88.75 84 ASP A O 1
ATOM 659 N N . GLY A 1 85 ? 3.274 -3.849 17.913 1.00 89.31 85 GLY A N 1
ATOM 660 C CA . GLY A 1 85 ? 3.709 -2.796 16.994 1.00 89.31 85 GLY A CA 1
ATOM 661 C C . GLY A 1 85 ? 3.724 -3.219 15.519 1.00 89.31 85 GLY A C 1
ATOM 662 O O . GLY A 1 85 ? 4.330 -2.540 14.685 1.00 89.31 85 GLY A O 1
ATOM 663 N N . GLY A 1 86 ? 3.081 -4.339 15.180 1.00 92.00 86 GLY A N 1
ATOM 664 C CA . GLY A 1 86 ? 2.842 -4.761 13.807 1.00 92.00 86 GLY A CA 1
ATOM 665 C C . GLY A 1 86 ? 1.762 -3.930 13.108 1.00 92.00 86 GLY A C 1
ATOM 666 O O . GLY A 1 86 ? 1.010 -3.171 13.720 1.00 92.00 86 GLY A O 1
ATOM 667 N N . CYS A 1 87 ? 1.661 -4.098 11.790 1.00 92.69 87 CYS A N 1
ATOM 668 C CA . CYS A 1 87 ? 0.636 -3.462 10.971 1.00 92.69 87 CYS A CA 1
ATOM 669 C C . CYS A 1 87 ? -0.770 -3.830 11.490 1.00 92.69 87 CYS A C 1
ATOM 671 O O . CYS A 1 87 ? -1.060 -5.024 11.627 1.00 92.69 87 CYS A O 1
ATOM 673 N N . PRO A 1 88 ? -1.673 -2.852 11.705 1.00 92.56 88 PRO A N 1
ATOM 674 C CA . PRO A 1 88 ? -3.030 -3.115 12.197 1.00 92.56 88 PRO A CA 1
ATOM 675 C C . PRO A 1 88 ? -3.850 -4.050 11.300 1.00 92.56 88 PRO A C 1
ATOM 677 O O . PRO A 1 88 ? -4.746 -4.740 11.770 1.00 92.56 88 PRO A O 1
ATOM 680 N N . PHE A 1 89 ? -3.516 -4.125 10.010 1.00 92.31 89 PHE A N 1
ATOM 681 C CA . PHE A 1 89 ? -4.198 -4.983 9.038 1.00 92.31 89 PHE A CA 1
ATOM 682 C C . PHE A 1 89 ? -3.611 -6.401 8.932 1.00 92.31 89 PHE A C 1
ATOM 684 O O . PHE A 1 89 ? -3.888 -7.118 7.967 1.00 92.31 89 PHE A O 1
ATOM 691 N N . LEU A 1 90 ? -2.769 -6.821 9.877 1.00 91.75 90 LEU A N 1
ATOM 692 C CA . LEU A 1 90 ? -2.417 -8.232 10.019 1.00 91.75 90 LEU A CA 1
ATOM 693 C C . LEU A 1 90 ? -3.587 -9.019 10.616 1.00 91.75 90 LEU A C 1
ATOM 695 O O . LEU A 1 90 ? -4.316 -8.522 11.471 1.00 91.75 90 LEU A O 1
ATOM 699 N N . ASP A 1 91 ? -3.747 -10.266 10.179 1.00 88.56 91 ASP A N 1
ATOM 700 C CA . ASP A 1 91 ? -4.691 -11.203 10.779 1.00 88.56 91 ASP A CA 1
ATOM 701 C C . ASP A 1 91 ? -4.357 -11.474 12.257 1.00 88.56 91 ASP A C 1
ATOM 703 O O . ASP A 1 91 ? -3.310 -11.075 12.778 1.00 88.56 91 ASP A O 1
ATOM 707 N N . ALA A 1 92 ? -5.252 -12.174 12.959 1.00 85.88 92 ALA A N 1
ATOM 708 C CA . ALA A 1 92 ? -5.052 -12.499 14.373 1.00 85.88 92 ALA A CA 1
ATOM 709 C C . ALA A 1 92 ? -3.727 -13.247 14.625 1.00 85.88 92 ALA A C 1
ATOM 711 O O . ALA A 1 92 ? -3.114 -13.073 15.674 1.00 85.88 92 ALA A O 1
ATOM 712 N N . SER A 1 93 ? -3.241 -14.014 13.638 1.00 86.62 93 SER A N 1
ATOM 713 C CA . SER A 1 93 ? -1.960 -14.723 13.725 1.00 86.62 93 SER A CA 1
ATOM 714 C C . SER A 1 93 ? -0.732 -13.827 13.534 1.00 86.62 93 SER A C 1
ATOM 716 O O . SER A 1 93 ? 0.385 -14.287 13.751 1.00 86.62 93 SER A O 1
ATOM 718 N N . GLY A 1 94 ? -0.913 -12.576 13.098 1.00 85.56 94 GLY A N 1
ATOM 719 C CA . GLY A 1 94 ? 0.174 -11.628 12.860 1.00 85.56 94 GLY A CA 1
ATOM 720 C C . GLY A 1 94 ? 0.978 -11.902 11.584 1.00 85.56 94 GLY A C 1
ATOM 721 O O . GLY A 1 94 ? 2.057 -11.337 11.420 1.00 85.56 94 GLY A O 1
ATOM 722 N N . ARG A 1 95 ? 0.495 -12.772 10.681 1.00 83.50 95 ARG A N 1
ATOM 723 C CA . ARG A 1 95 ? 1.292 -13.256 9.532 1.00 83.50 95 ARG A CA 1
ATOM 724 C C . ARG A 1 95 ? 0.712 -12.916 8.168 1.00 83.50 95 ARG A C 1
ATOM 726 O O . ARG A 1 95 ? 1.476 -12.713 7.229 1.00 83.50 95 ARG A O 1
ATOM 733 N N . ARG A 1 96 ? -0.615 -12.827 8.031 1.00 87.62 96 ARG A N 1
ATOM 734 C CA . ARG A 1 96 ? -1.252 -12.533 6.734 1.00 87.62 96 ARG A CA 1
ATOM 735 C C . ARG A 1 96 ? -1.944 -11.185 6.751 1.00 87.62 96 ARG A C 1
ATOM 737 O O . ARG A 1 96 ? -2.554 -10.807 7.741 1.00 87.62 96 ARG A O 1
ATOM 744 N N . CYS A 1 97 ? -1.876 -10.471 5.634 1.00 89.31 97 CYS A N 1
ATOM 745 C CA . CYS A 1 97 ? -2.564 -9.197 5.469 1.00 89.31 97 CYS A CA 1
ATOM 746 C C . CYS A 1 97 ? -4.055 -9.432 5.170 1.00 89.31 97 CYS A C 1
ATOM 748 O O . CYS A 1 97 ? -4.391 -10.043 4.156 1.00 89.31 97 CYS A O 1
ATOM 750 N N . SER A 1 98 ? -4.949 -8.915 6.015 1.00 90.12 98 SER A N 1
ATOM 751 C CA . SER A 1 98 ? -6.409 -9.028 5.848 1.00 90.12 98 SER A CA 1
ATOM 752 C C . SER A 1 98 ? -6.953 -8.190 4.680 1.00 90.12 98 SER A C 1
ATOM 754 O O . SER A 1 98 ? -8.022 -8.473 4.134 1.00 90.12 98 SER A O 1
ATOM 756 N N . VAL A 1 99 ? -6.184 -7.190 4.242 1.00 91.06 99 VAL A N 1
ATOM 757 C CA . VAL A 1 99 ? -6.510 -6.273 3.138 1.00 91.06 99 VAL A CA 1
ATOM 758 C C . VAL A 1 99 ? -5.579 -6.448 1.936 1.00 91.06 99 VAL A C 1
ATOM 760 O O . VAL A 1 99 ? -5.408 -5.519 1.156 1.00 91.06 99 VAL A O 1
ATOM 763 N N . TYR A 1 100 ? -4.978 -7.629 1.744 1.00 89.50 100 TYR A N 1
ATOM 764 C CA . TYR A 1 100 ? -3.926 -7.850 0.737 1.00 89.50 100 TYR A CA 1
ATOM 765 C C . TYR A 1 100 ? -4.293 -7.383 -0.688 1.00 89.50 100 TYR A C 1
ATOM 767 O O . TYR A 1 100 ? -3.462 -6.806 -1.394 1.00 89.50 100 TYR A O 1
ATOM 775 N N . ALA A 1 101 ? -5.547 -7.577 -1.109 1.00 88.81 101 ALA A N 1
ATOM 776 C CA . ALA A 1 101 ? -6.044 -7.107 -2.407 1.00 88.81 101 ALA A CA 1
ATOM 777 C C . ALA A 1 101 ? -6.063 -5.566 -2.526 1.00 88.81 101 ALA A C 1
ATOM 779 O O . ALA A 1 101 ? -5.801 -5.015 -3.596 1.00 88.81 101 ALA A O 1
ATOM 780 N N . ASN A 1 102 ? -6.293 -4.870 -1.412 1.00 92.06 102 ASN A N 1
ATOM 781 C CA . ASN A 1 102 ? -6.355 -3.412 -1.286 1.00 92.06 102 ASN A CA 1
ATOM 782 C C . ASN A 1 102 ? -5.068 -2.822 -0.694 1.00 92.06 102 ASN A C 1
ATOM 784 O O . ASN A 1 102 ? -5.065 -1.665 -0.283 1.00 92.06 102 ASN A O 1
ATOM 788 N N . ARG A 1 103 ? -3.975 -3.597 -0.645 1.00 92.62 103 ARG A N 1
ATOM 789 C CA . ARG A 1 103 ? -2.711 -3.145 -0.058 1.00 92.62 103 ARG A CA 1
ATOM 790 C C . ARG A 1 103 ? -2.245 -1.824 -0.708 1.00 92.62 103 ARG A C 1
ATOM 792 O O . ARG A 1 103 ? -2.358 -1.704 -1.937 1.00 92.62 103 ARG A O 1
ATOM 799 N N . PRO A 1 104 ? -1.726 -0.861 0.075 1.00 94.56 104 PRO A N 1
ATOM 800 C CA . PRO A 1 104 ? -1.217 0.406 -0.446 1.00 94.56 104 PRO A CA 1
ATOM 801 C C . PRO A 1 104 ? -0.070 0.232 -1.437 1.00 94.56 104 PRO A C 1
ATOM 803 O O . PRO A 1 104 ? 0.579 -0.816 -1.455 1.00 94.56 104 PRO A O 1
ATOM 806 N N . PHE A 1 105 ? 0.235 1.273 -2.212 1.00 95.56 105 PHE A N 1
ATOM 807 C CA . PHE A 1 105 ? 1.299 1.270 -3.214 1.00 95.56 105 PHE A CA 1
ATOM 808 C C . PHE A 1 105 ? 2.645 0.831 -2.627 1.00 95.56 105 PHE A C 1
ATOM 810 O O . PHE A 1 105 ? 3.269 -0.077 -3.168 1.00 95.56 105 PHE A O 1
ATOM 817 N N . GLY A 1 106 ? 3.036 1.364 -1.463 1.00 91.50 106 GLY A N 1
ATOM 818 C CA . GLY A 1 106 ? 4.276 0.959 -0.787 1.00 91.50 106 GLY A CA 1
ATOM 819 C C . GLY A 1 106 ? 4.332 -0.532 -0.421 1.00 91.50 106 GLY A C 1
ATOM 820 O O . GLY A 1 106 ? 5.398 -1.134 -0.416 1.00 91.50 106 GLY A O 1
ATOM 821 N N . CYS A 1 107 ? 3.188 -1.179 -0.178 1.00 90.25 107 CYS A N 1
ATOM 822 C CA . CYS A 1 107 ? 3.127 -2.626 0.050 1.00 90.25 107 CYS A CA 1
ATOM 823 C C . CYS A 1 107 ? 3.128 -3.446 -1.253 1.00 90.25 107 CYS A C 1
ATOM 825 O O . CYS A 1 107 ? 3.375 -4.652 -1.209 1.00 90.25 107 CYS A O 1
ATOM 827 N N . ARG A 1 108 ? 2.830 -2.831 -2.406 1.00 91.25 108 ARG A N 1
ATOM 828 C CA . ARG A 1 108 ? 2.837 -3.487 -3.728 1.00 91.25 108 ARG A CA 1
ATOM 829 C C . ARG A 1 108 ? 4.232 -3.619 -4.319 1.00 91.25 108 ARG A C 1
ATOM 831 O O . ARG A 1 108 ? 4.419 -4.474 -5.172 1.00 91.25 108 ARG A O 1
ATOM 838 N N . THR A 1 109 ? 5.190 -2.832 -3.840 1.00 88.19 109 THR A N 1
ATOM 839 C CA . THR A 1 109 ? 6.579 -2.853 -4.315 1.00 88.19 109 THR A CA 1
ATOM 840 C C . THR A 1 109 ? 7.484 -3.831 -3.556 1.00 88.19 109 THR A C 1
ATOM 842 O O . THR A 1 109 ? 8.671 -3.890 -3.828 1.00 88.19 109 THR A O 1
ATOM 845 N N . PHE A 1 110 ? 6.939 -4.632 -2.630 1.00 80.25 110 PHE A N 1
ATOM 846 C CA . PHE A 1 110 ? 7.635 -5.736 -1.948 1.00 80.25 110 PHE A CA 1
ATOM 847 C C . PHE A 1 110 ? 8.948 -5.375 -1.214 1.00 80.25 110 PHE A C 1
ATOM 849 O O . PHE A 1 110 ? 9.967 -6.037 -1.373 1.00 80.25 110 PHE A O 1
ATOM 856 N N . PHE A 1 111 ? 8.901 -4.420 -0.284 1.00 75.00 111 PHE A N 1
ATOM 857 C CA . PHE A 1 111 ? 10.048 -3.945 0.518 1.00 75.00 111 PHE A CA 1
ATOM 858 C C . PHE A 1 111 ? 10.678 -4.951 1.524 1.00 75.00 111 PHE A C 1
ATOM 860 O O . PHE A 1 111 ? 11.455 -4.559 2.403 1.00 75.00 111 PHE A O 1
ATOM 867 N N . CYS A 1 112 ? 10.337 -6.242 1.448 1.00 78.00 112 CYS A N 1
ATOM 868 C CA . CYS A 1 112 ? 10.815 -7.297 2.348 1.00 78.00 112 CYS A CA 1
ATOM 869 C C . CYS A 1 112 ? 12.125 -7.919 1.846 1.00 78.00 112 CYS A C 1
ATOM 871 O O . CYS A 1 112 ? 12.231 -8.242 0.668 1.00 78.00 112 CYS A O 1
ATOM 873 N N . ALA A 1 113 ? 13.061 -8.245 2.746 1.00 80.31 113 ALA A N 1
ATOM 874 C CA . ALA A 1 113 ? 14.290 -8.969 2.395 1.00 80.31 113 ALA A CA 1
ATOM 875 C C . ALA A 1 113 ? 14.049 -10.377 1.805 1.00 80.31 113 ALA A C 1
ATOM 877 O O . ALA A 1 113 ? 14.937 -10.939 1.173 1.00 80.31 113 ALA A O 1
ATOM 878 N N . ARG A 1 114 ? 12.855 -10.957 2.000 1.00 83.56 114 ARG A N 1
ATOM 879 C CA . ARG A 1 114 ? 12.471 -12.270 1.451 1.00 83.56 114 ARG A CA 1
ATOM 880 C C . ARG A 1 114 ? 11.693 -12.187 0.136 1.00 83.56 114 ARG A C 1
ATOM 882 O O . ARG A 1 114 ? 11.135 -13.204 -0.285 1.00 83.56 114 ARG A O 1
ATOM 889 N N . VAL A 1 115 ? 11.594 -11.004 -0.480 1.00 88.19 115 VAL A N 1
ATOM 890 C CA . VAL A 1 115 ? 11.011 -10.880 -1.820 1.00 88.19 115 VAL A CA 1
ATOM 891 C C . VAL A 1 115 ? 11.756 -11.806 -2.779 1.00 88.19 115 VAL A C 1
ATOM 893 O O . VAL A 1 115 ? 12.980 -11.920 -2.736 1.00 88.19 115 VAL A O 1
ATOM 896 N N . ARG A 1 116 ? 11.009 -12.507 -3.628 1.00 90.56 116 ARG A N 1
ATOM 897 C CA . ARG A 1 116 ? 11.579 -13.318 -4.707 1.00 90.56 116 ARG A CA 1
ATOM 898 C C . ARG A 1 116 ? 11.251 -12.655 -6.029 1.00 90.56 116 ARG A C 1
ATOM 900 O O . ARG A 1 116 ? 10.121 -12.210 -6.201 1.00 90.56 116 ARG A O 1
ATOM 907 N N . GLY A 1 117 ? 12.196 -12.620 -6.956 1.00 91.31 117 GLY A N 1
ATOM 908 C CA . GLY A 1 117 ? 11.997 -12.006 -8.263 1.00 91.31 117 GLY A CA 1
ATOM 909 C C . GLY A 1 117 ? 13.320 -11.613 -8.916 1.00 91.31 117 GLY A C 1
ATOM 910 O O . GLY A 1 117 ? 14.382 -12.044 -8.459 1.00 91.31 117 GLY A O 1
ATOM 911 N N . PRO A 1 118 ? 13.262 -10.808 -9.987 1.00 91.25 118 PRO A N 1
ATOM 912 C CA . PRO A 1 118 ? 14.440 -10.263 -10.652 1.00 91.25 118 PRO A CA 1
ATOM 913 C C . PRO A 1 118 ? 15.357 -9.484 -9.701 1.00 91.25 118 PRO A C 1
ATOM 915 O O . PRO A 1 118 ? 14.900 -8.851 -8.753 1.00 91.25 118 PRO A O 1
ATOM 918 N N . ALA A 1 119 ? 16.657 -9.459 -10.006 1.00 86.56 119 ALA A N 1
ATOM 919 C CA . ALA A 1 119 ? 17.652 -8.735 -9.208 1.00 86.56 119 ALA A CA 1
ATOM 920 C C . ALA A 1 119 ? 17.490 -7.203 -9.248 1.00 86.56 119 ALA A C 1
ATOM 922 O O . ALA A 1 119 ? 18.036 -6.505 -8.398 1.00 86.56 119 ALA A O 1
ATOM 923 N N . ARG A 1 120 ? 16.787 -6.671 -10.256 1.00 88.00 120 ARG A N 1
ATOM 924 C CA . ARG A 1 120 ? 16.572 -5.233 -10.445 1.00 88.00 120 ARG A CA 1
ATOM 925 C C . ARG A 1 120 ? 15.090 -4.911 -10.369 1.00 88.00 120 ARG A C 1
ATOM 927 O O . ARG A 1 120 ? 14.293 -5.507 -11.090 1.00 88.00 120 ARG A O 1
ATOM 934 N N . GLU A 1 121 ? 14.751 -3.941 -9.532 1.00 89.88 121 GLU A N 1
ATOM 935 C CA . GLU A 1 121 ? 13.401 -3.392 -9.444 1.00 89.88 121 GLU A CA 1
ATOM 936 C C . GLU A 1 121 ? 13.074 -2.497 -10.654 1.00 89.88 121 GLU A C 1
ATOM 938 O O . GLU A 1 121 ? 13.976 -1.878 -11.231 1.00 89.88 121 GLU A O 1
ATOM 943 N N . PRO A 1 122 ? 11.789 -2.378 -11.035 1.00 93.38 122 PRO A N 1
ATOM 944 C CA . PRO A 1 122 ? 11.340 -1.505 -12.119 1.00 93.38 122 PRO A CA 1
ATOM 945 C C . PRO A 1 122 ? 11.287 -0.034 -11.657 1.00 93.38 122 PRO A C 1
ATOM 947 O O . PRO A 1 122 ? 10.216 0.561 -11.519 1.00 93.38 122 PRO A O 1
ATOM 950 N N . ILE A 1 123 ? 12.455 0.554 -11.369 1.00 92.56 123 ILE A N 1
ATOM 951 C CA . ILE A 1 123 ? 12.599 1.879 -10.733 1.00 92.56 123 ILE A CA 1
ATOM 952 C C . ILE A 1 123 ? 11.897 2.983 -11.538 1.00 92.56 123 ILE A C 1
ATOM 954 O O . ILE A 1 123 ? 11.245 3.850 -10.955 1.00 92.56 123 ILE A O 1
ATOM 958 N N . GLU A 1 124 ? 11.981 2.950 -12.869 1.00 95.00 124 GLU A N 1
ATOM 959 C CA . GLU A 1 124 ? 11.346 3.950 -13.737 1.00 95.00 124 GLU A CA 1
ATOM 960 C C . GLU A 1 124 ? 9.817 3.897 -13.648 1.00 95.00 124 GLU A C 1
ATOM 962 O O . GLU A 1 124 ? 9.161 4.931 -13.480 1.00 95.00 124 GLU A O 1
ATOM 967 N N . GLN A 1 125 ? 9.243 2.691 -13.697 1.00 95.31 125 GLN A N 1
ATOM 968 C CA . GLN A 1 125 ? 7.806 2.472 -13.548 1.00 95.31 125 GLN A CA 1
ATOM 969 C C . GLN A 1 125 ? 7.352 2.860 -12.141 1.00 95.31 125 GLN A C 1
ATOM 971 O O . GLN A 1 125 ? 6.340 3.545 -11.999 1.00 95.31 125 GLN A O 1
ATOM 976 N N . MET A 1 126 ? 8.115 2.490 -11.108 1.00 94.62 126 MET A N 1
ATOM 977 C CA . MET A 1 126 ? 7.844 2.891 -9.728 1.00 94.62 126 MET A CA 1
ATOM 978 C C . MET A 1 126 ? 7.812 4.418 -9.598 1.00 94.62 126 MET A C 1
ATOM 980 O O . MET A 1 126 ? 6.841 4.967 -9.083 1.00 94.62 126 MET A O 1
ATOM 984 N N . ALA A 1 127 ? 8.822 5.124 -10.114 1.00 95.62 127 ALA A N 1
ATOM 985 C CA . 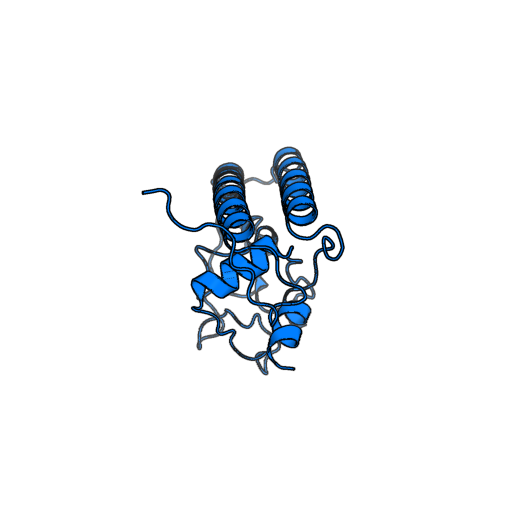ALA A 1 127 ? 8.885 6.581 -10.062 1.00 95.62 127 ALA A CA 1
ATOM 986 C C . ALA A 1 127 ? 7.720 7.241 -10.821 1.00 95.62 127 ALA A C 1
ATOM 988 O O . ALA A 1 127 ? 7.137 8.215 -10.339 1.00 95.62 127 ALA A O 1
ATOM 989 N N . ALA A 1 128 ? 7.351 6.710 -11.990 1.00 97.19 128 ALA A N 1
ATOM 990 C CA . ALA A 1 128 ? 6.210 7.197 -12.760 1.00 97.19 128 ALA A CA 1
ATOM 991 C C . ALA A 1 128 ? 4.879 7.003 -12.016 1.00 97.19 128 ALA A C 1
ATOM 993 O O . ALA A 1 128 ? 4.076 7.935 -11.948 1.00 97.19 128 ALA A O 1
ATOM 994 N N . LEU A 1 129 ? 4.663 5.830 -11.416 1.00 97.19 129 LEU A N 1
ATOM 995 C CA . LEU A 1 129 ? 3.458 5.522 -10.644 1.00 97.19 129 LEU A CA 1
ATOM 996 C C . LEU A 1 129 ? 3.365 6.372 -9.372 1.00 97.19 129 LEU A C 1
ATOM 998 O O . LEU A 1 129 ? 2.299 6.917 -9.095 1.00 97.19 129 LEU A O 1
ATOM 1002 N N . SER A 1 130 ? 4.476 6.575 -8.657 1.00 95.94 130 SER A N 1
ATOM 1003 C CA . SER A 1 130 ? 4.538 7.472 -7.495 1.00 95.94 130 SER A CA 1
ATOM 1004 C C . SER A 1 130 ? 4.154 8.909 -7.851 1.00 95.94 130 SER A C 1
ATOM 1006 O O . SER A 1 130 ? 3.398 9.546 -7.118 1.00 95.94 130 SER A O 1
ATOM 1008 N N . ARG A 1 131 ? 4.621 9.428 -8.999 1.00 97.44 131 ARG A N 1
ATOM 1009 C CA . ARG A 1 131 ? 4.214 10.760 -9.484 1.00 97.44 131 ARG A CA 1
ATOM 1010 C C . ARG A 1 131 ? 2.720 10.818 -9.800 1.00 97.44 131 ARG A C 1
ATOM 1012 O O . ARG A 1 131 ? 2.060 11.772 -9.409 1.00 97.44 131 ARG A O 1
ATOM 1019 N N . GLN A 1 132 ? 2.178 9.801 -10.470 1.00 97.88 132 GLN A N 1
ATOM 1020 C CA . GLN A 1 132 ? 0.745 9.738 -10.782 1.00 97.88 132 GLN A CA 1
ATOM 1021 C C . GLN A 1 132 ? -0.121 9.667 -9.521 1.00 97.88 132 GLN A C 1
ATOM 1023 O O . GLN A 1 132 ? -1.169 10.305 -9.459 1.00 97.88 132 GLN A O 1
ATOM 1028 N N . LEU A 1 133 ? 0.322 8.920 -8.509 1.00 97.69 133 LEU A N 1
ATOM 1029 C CA . LEU A 1 133 ? -0.363 8.819 -7.226 1.00 97.69 133 LEU A CA 1
ATOM 1030 C C . LEU A 1 133 ? -0.371 10.155 -6.473 1.00 97.69 133 LEU A C 1
ATOM 1032 O O . LEU A 1 133 ? -1.404 10.536 -5.930 1.00 97.69 133 LEU A O 1
ATOM 1036 N N . ARG A 1 134 ? 0.745 10.893 -6.499 1.00 97.38 134 ARG A N 1
ATOM 1037 C CA . ARG A 1 134 ? 0.814 12.251 -5.945 1.00 97.38 134 ARG A CA 1
ATOM 1038 C C . ARG A 1 134 ? -0.176 13.193 -6.628 1.00 97.38 134 ARG A C 1
ATOM 1040 O O . ARG A 1 134 ? -0.976 13.808 -5.937 1.00 97.38 134 ARG A O 1
ATOM 1047 N N . VAL A 1 135 ? -0.173 13.247 -7.962 1.00 97.62 135 VAL A N 1
ATOM 1048 C CA . VAL A 1 135 ? -1.112 14.088 -8.731 1.00 97.62 135 VAL A CA 1
ATOM 1049 C C . VAL A 1 135 ? -2.563 13.734 -8.398 1.00 97.62 135 VAL A C 1
ATOM 1051 O O . VAL A 1 135 ? -3.406 14.612 -8.229 1.00 97.62 135 VAL A O 1
ATOM 1054 N N . LEU A 1 136 ? -2.868 12.440 -8.255 1.00 97.44 136 LEU A N 1
ATOM 1055 C CA . LEU A 1 136 ? -4.191 11.991 -7.832 1.00 97.44 136 LEU A CA 1
ATOM 1056 C C . LEU A 1 136 ? -4.551 12.511 -6.431 1.00 97.44 136 LEU A C 1
ATOM 1058 O O . LEU A 1 136 ? -5.671 12.978 -6.230 1.00 97.44 136 LEU A O 1
ATOM 1062 N N . ALA A 1 137 ? -3.622 12.446 -5.478 1.00 96.50 137 ALA A N 1
ATOM 1063 C CA . ALA A 1 137 ? -3.832 12.942 -4.122 1.00 96.50 137 ALA A CA 1
ATOM 1064 C C . ALA A 1 137 ? -4.060 14.461 -4.090 1.00 96.50 137 ALA A C 1
ATOM 1066 O O . ALA A 1 137 ? -5.054 14.906 -3.521 1.00 96.50 137 ALA A O 1
ATOM 1067 N N . GLU A 1 138 ? -3.213 15.229 -4.782 1.00 95.69 138 GLU A N 1
ATOM 1068 C CA . GLU A 1 138 ? -3.340 16.685 -4.948 1.00 95.69 138 GLU A CA 1
ATOM 1069 C C . GLU A 1 138 ? -4.688 17.061 -5.573 1.00 95.69 138 GLU A C 1
ATOM 1071 O O . GLU A 1 138 ? -5.347 17.999 -5.134 1.00 95.69 138 GLU A O 1
ATOM 1076 N N . SER A 1 139 ? -5.156 16.281 -6.552 1.00 93.75 139 SER A N 1
ATOM 1077 C CA . SER A 1 139 ? -6.464 16.508 -7.168 1.00 93.75 139 SER A CA 1
ATOM 1078 C C . SER A 1 139 ? -7.640 16.231 -6.231 1.00 93.75 139 SER A C 1
ATOM 1080 O O . SER A 1 139 ? -8.732 16.741 -6.470 1.00 93.75 139 SER A O 1
ATOM 1082 N N . LEU A 1 140 ? -7.468 15.403 -5.197 1.00 93.81 140 LEU A N 1
ATOM 1083 C CA . LEU A 1 140 ? -8.543 15.035 -4.278 1.00 93.81 140 LEU A CA 1
ATOM 1084 C C . LEU A 1 140 ? -8.593 15.968 -3.064 1.00 93.81 140 LEU A C 1
ATOM 1086 O O . LEU A 1 140 ? -9.683 16.388 -2.681 1.00 93.81 140 LEU A O 1
ATOM 1090 N N . ALA A 1 141 ? -7.434 16.290 -2.491 1.00 90.06 141 ALA A N 1
ATOM 1091 C CA . ALA A 1 141 ? -7.289 17.151 -1.323 1.00 90.06 141 ALA A CA 1
ATOM 1092 C C . ALA A 1 141 ? -6.048 18.051 -1.481 1.00 90.06 141 ALA A C 1
ATOM 1094 O O . ALA A 1 141 ? -4.987 17.702 -0.971 1.00 90.06 141 ALA A O 1
ATOM 1095 N N . PRO A 1 142 ? -6.162 19.197 -2.179 1.00 87.38 142 PRO A N 1
ATOM 1096 C CA . PRO A 1 142 ? -5.030 20.094 -2.432 1.00 87.38 142 PRO A CA 1
ATOM 1097 C C . PRO A 1 142 ? -4.315 20.553 -1.153 1.00 87.38 142 PRO A C 1
ATOM 1099 O O . PRO A 1 142 ? -3.089 20.623 -1.129 1.00 87.38 142 PRO A O 1
ATOM 1102 N N . ASP A 1 143 ? -5.079 20.791 -0.084 1.00 86.44 143 ASP A N 1
ATOM 1103 C CA . ASP A 1 143 ? -4.567 21.306 1.192 1.00 86.44 143 ASP A CA 1
ATOM 1104 C C . ASP A 1 143 ? -4.028 20.206 2.134 1.00 86.44 143 ASP A C 1
ATOM 1106 O O . ASP A 1 143 ? -3.352 20.513 3.111 1.00 86.44 143 ASP A O 1
ATOM 1110 N N . ASP A 1 144 ? -4.293 18.922 1.845 1.00 84.31 144 ASP A N 1
ATOM 1111 C CA . ASP A 1 144 ? -3.814 17.753 2.618 1.00 84.31 144 ASP A CA 1
ATOM 1112 C C . ASP A 1 144 ? -3.300 16.654 1.670 1.00 84.31 144 ASP A C 1
ATOM 1114 O O . ASP A 1 144 ? -3.631 15.470 1.770 1.00 84.31 144 ASP A O 1
ATOM 1118 N N . ALA A 1 145 ? -2.514 17.072 0.673 1.00 86.94 145 ALA A N 1
ATOM 1119 C CA . ALA A 1 145 ? -2.012 16.185 -0.371 1.00 86.94 145 ALA A CA 1
ATOM 1120 C C . ALA A 1 145 ? -0.779 15.379 0.060 1.00 86.94 145 ALA A C 1
ATOM 1122 O O . ALA A 1 145 ? -0.370 14.466 -0.654 1.00 86.94 145 ALA A O 1
ATOM 1123 N N . ALA A 1 146 ? -0.143 15.717 1.185 1.00 92.38 146 ALA A N 1
ATOM 1124 C CA . ALA A 1 146 ? 1.065 15.040 1.641 1.00 92.38 146 ALA A CA 1
ATOM 1125 C C . ALA A 1 146 ? 0.753 13.607 2.111 1.00 92.38 146 ALA A C 1
ATOM 1127 O O . ALA A 1 146 ? -0.246 13.383 2.799 1.00 92.38 146 ALA A O 1
ATOM 1128 N N . PRO A 1 147 ? 1.600 12.615 1.782 1.00 95.31 147 PRO A N 1
ATOM 1129 C CA . PRO A 1 147 ? 1.411 11.280 2.313 1.00 95.31 147 PRO A CA 1
ATOM 1130 C C . PRO A 1 147 ? 1.756 11.268 3.806 1.00 95.31 147 PRO A C 1
ATOM 1132 O O . PRO A 1 147 ? 2.641 11.995 4.257 1.00 95.31 147 PRO A O 1
ATOM 1135 N N . GLN A 1 148 ? 1.088 10.403 4.558 1.00 94.69 148 GLN A N 1
ATOM 1136 C CA . GLN A 1 148 ? 1.333 10.200 5.986 1.00 94.69 148 GLN A CA 1
ATOM 1137 C C . GLN A 1 148 ? 1.686 8.733 6.252 1.00 94.69 148 GLN A C 1
ATOM 1139 O O . GLN A 1 148 ? 1.216 7.853 5.519 1.00 94.69 148 GLN A O 1
ATOM 1144 N N . PRO A 1 149 ? 2.488 8.436 7.287 1.00 94.12 149 PRO A N 1
ATOM 1145 C CA . PRO A 1 149 ? 2.714 7.060 7.709 1.00 94.12 149 PRO A CA 1
ATOM 1146 C C . PRO A 1 149 ? 1.387 6.365 8.056 1.00 94.12 149 PRO A C 1
ATOM 1148 O O . PRO A 1 149 ? 0.460 6.990 8.578 1.00 94.12 149 PRO A O 1
ATOM 1151 N N . LEU A 1 150 ? 1.283 5.064 7.766 1.00 93.00 150 LEU A N 1
ATOM 1152 C CA . LEU A 1 150 ? 0.088 4.261 8.057 1.00 93.00 150 LEU A CA 1
ATOM 1153 C C . LEU A 1 150 ? -0.366 4.398 9.517 1.00 93.00 150 LEU A C 1
ATOM 1155 O O . LEU A 1 150 ? -1.562 4.496 9.788 1.00 93.00 150 LEU A O 1
ATOM 1159 N N . SER A 1 151 ? 0.584 4.415 10.449 1.00 91.44 151 SER A N 1
ATOM 1160 C CA . SER A 1 151 ? 0.320 4.589 11.877 1.00 91.44 151 SER A CA 1
ATOM 1161 C C . SER A 1 151 ? -0.375 5.919 12.197 1.00 91.44 151 SER A C 1
ATOM 1163 O O . SER A 1 151 ? -1.312 5.936 12.996 1.00 91.44 151 SER A O 1
ATOM 1165 N N . ALA A 1 152 ? 0.005 7.015 11.531 1.00 92.38 152 ALA A N 1
ATOM 1166 C CA . ALA A 1 152 ? -0.632 8.320 11.710 1.00 92.38 152 ALA A CA 1
ATOM 1167 C C . ALA A 1 152 ? -2.076 8.334 11.190 1.00 92.38 152 ALA A C 1
ATOM 1169 O O . ALA A 1 152 ? -2.954 8.910 11.830 1.00 92.38 152 ALA A O 1
ATOM 1170 N N . TRP A 1 153 ? -2.354 7.656 10.072 1.00 93.06 153 TRP A N 1
ATOM 1171 C CA . TRP A 1 153 ? -3.727 7.498 9.581 1.00 93.06 153 TRP A CA 1
ATOM 1172 C C . TRP A 1 153 ? -4.613 6.718 10.555 1.00 93.06 153 TRP A C 1
ATOM 1174 O O . TRP A 1 153 ? -5.747 7.117 10.810 1.00 93.06 153 TRP A O 1
ATOM 1184 N N . VAL A 1 154 ? -4.092 5.633 11.130 1.00 90.69 154 VAL A N 1
ATOM 1185 C CA . VAL A 1 154 ? -4.815 4.825 12.125 1.00 90.69 154 VAL A CA 1
ATOM 1186 C C . VAL A 1 154 ? -5.109 5.653 13.378 1.00 90.69 154 VAL A C 1
ATOM 1188 O O . VAL A 1 154 ? -6.232 5.626 13.876 1.00 90.69 154 VAL A O 1
ATOM 1191 N N . ALA A 1 155 ? -4.136 6.437 13.851 1.00 88.50 155 ALA A N 1
ATOM 1192 C CA . ALA A 1 155 ? -4.311 7.312 15.007 1.00 88.50 155 ALA A CA 1
ATOM 1193 C C . ALA A 1 155 ? -5.406 8.374 14.793 1.00 88.50 155 ALA A C 1
ATOM 1195 O O . ALA A 1 155 ? -6.141 8.671 15.728 1.00 88.50 155 ALA A O 1
ATOM 1196 N N . ARG A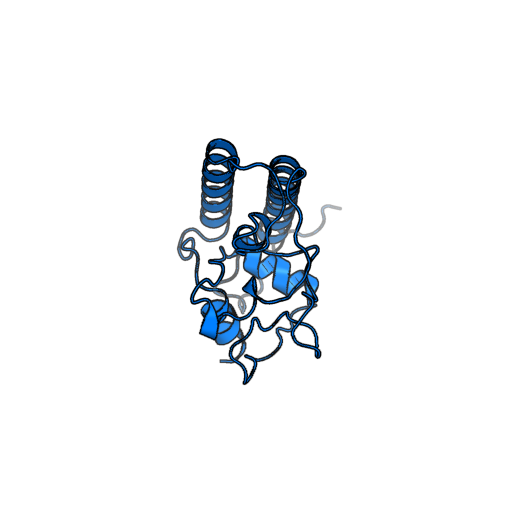 1 156 ? -5.575 8.892 13.565 1.00 86.25 156 ARG A N 1
ATOM 1197 C CA . ARG A 1 156 ? -6.616 9.883 13.219 1.00 86.25 156 ARG A CA 1
ATOM 1198 C C . ARG A 1 156 ? -8.058 9.378 13.376 1.00 86.25 156 ARG A C 1
ATOM 1200 O O . ARG A 1 156 ? -8.953 10.205 13.451 1.00 86.25 156 ARG A O 1
ATOM 1207 N N . ILE A 1 157 ? -8.298 8.063 13.371 1.00 78.00 157 ILE A N 1
ATOM 1208 C CA . ILE A 1 157 ? -9.648 7.475 13.525 1.00 78.00 157 ILE A CA 1
ATOM 1209 C C . ILE A 1 157 ? -9.982 7.158 14.990 1.00 78.00 157 ILE A C 1
ATOM 1211 O O . ILE A 1 157 ? -11.145 6.958 15.327 1.00 78.00 157 ILE A O 1
ATOM 1215 N N . LEU A 1 158 ? -8.972 7.076 15.858 1.00 66.31 158 LEU A N 1
ATOM 1216 C CA . LEU A 1 158 ? -9.133 6.684 17.263 1.00 66.31 158 LEU A CA 1
ATOM 1217 C C . LEU A 1 158 ? -9.272 7.875 18.220 1.00 66.31 158 LEU A C 1
ATOM 1219 O O . LEU A 1 158 ? -9.404 7.664 19.425 1.00 66.31 158 LEU A O 1
ATOM 1223 N N . ILE A 1 159 ? -9.217 9.095 17.686 1.00 54.50 159 ILE A N 1
ATOM 1224 C CA . ILE A 1 159 ? -9.380 10.375 18.384 1.00 54.50 159 ILE A CA 1
ATOM 1225 C C . ILE A 1 159 ? -10.695 10.987 17.912 1.00 54.50 159 ILE A C 1
ATOM 1227 O O . ILE A 1 159 ? -11.439 11.497 18.776 1.00 54.50 159 ILE A O 1
#